Protein AF-A0A432GC52-F1 (afdb_monomer)

pLDDT: mean 83.39, std 7.88, range [61.56, 92.38]

Organism: NCBI:txid2024889

Mean predicted aligned error: 4.7 Å

Sequence (40 aa):
AQNLVNNPEGNFQLFRVGDAVASRNVHSAIYDSLRLCKDL

Solvent-accessible surface area (backbone atoms only — not comparable to full-atom values): 2819 Å² total; per-residue (Å²): 141,86,87,81,82,94,53,90,88,55,95,69,87,83,80,80,56,30,68,79,72,51,81,81,51,71,69,60,23,52,55,53,48,48,46,51,74,68,75,105

Radius of gyration: 11.58 Å; Cα contacts (8 Å, |Δi|>4): 20; chains: 1; bounding box: 20×18×29 Å

Structure (mmCIF, N/CA/C/O backbone):
data_AF-A0A432GC52-F1
#
_entry.id   AF-A0A432GC52-F1
#
loop_
_atom_site.group_PDB
_atom_site.id
_atom_site.type_symbol
_atom_site.label_atom_id
_atom_site.label_alt_id
_atom_site.label_comp_id
_atom_site.label_asym_id
_atom_site.label_entity_id
_atom_site.label_seq_id
_atom_site.pdbx_PDB_ins_code
_atom_site.Cartn_x
_atom_site.Cartn_y
_atom_site.Cartn_z
_atom_site.occupancy
_atom_site.B_iso_or_equiv
_atom_site.auth_seq_id
_atom_site.auth_comp_id
_atom_site.auth_asym_id
_atom_site.auth_atom_id
_atom_site.pdbx_PDB_model_num
ATOM 1 N N . ALA A 1 1 ? -5.745 -10.615 -6.135 1.00 66.25 1 ALA A N 1
ATOM 2 C CA . ALA A 1 1 ? -6.710 -10.883 -5.051 1.00 66.25 1 ALA A CA 1
ATOM 3 C C . ALA A 1 1 ? -6.150 -10.319 -3.746 1.00 66.25 1 ALA A C 1
ATOM 5 O O . ALA A 1 1 ? -5.018 -10.646 -3.409 1.00 66.25 1 ALA A O 1
ATOM 6 N N . GLN A 1 2 ? -6.890 -9.452 -3.054 1.00 72.31 2 GLN A N 1
ATOM 7 C CA . GLN A 1 2 ? -6.585 -8.957 -1.706 1.00 72.31 2 GLN A CA 1
ATOM 8 C C . GLN A 1 2 ? -7.798 -9.220 -0.815 1.00 72.31 2 GLN A C 1
ATOM 10 O O . GLN A 1 2 ? -8.910 -8.895 -1.206 1.00 72.31 2 GLN A O 1
ATOM 15 N N . ASN A 1 3 ? -7.557 -9.787 0.358 1.00 76.00 3 ASN A N 1
ATOM 16 C CA . ASN A 1 3 ? -8.139 -9.416 1.647 1.00 76.00 3 ASN A CA 1
ATOM 17 C C . ASN A 1 3 ? -7.465 -10.339 2.664 1.00 76.00 3 ASN A C 1
ATOM 19 O O . ASN A 1 3 ? -7.632 -11.547 2.526 1.00 76.00 3 ASN A O 1
ATOM 23 N N . LEU A 1 4 ? -6.681 -9.833 3.621 1.00 74.06 4 LEU A N 1
ATOM 24 C CA . LEU A 1 4 ? -6.180 -10.685 4.705 1.00 74.06 4 LEU A CA 1
ATOM 25 C C . LEU A 1 4 ? -6.098 -9.909 6.015 1.00 74.06 4 LEU A C 1
ATOM 27 O O . LEU A 1 4 ? -5.408 -8.897 6.110 1.00 74.06 4 LEU A O 1
ATOM 31 N N . VAL A 1 5 ? -6.858 -10.405 6.991 1.00 74.19 5 VAL A N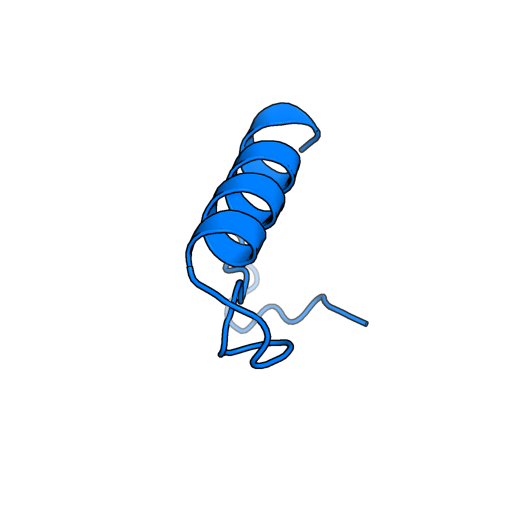 1
ATOM 32 C CA . VAL A 1 5 ? -7.104 -9.770 8.283 1.00 74.19 5 VAL A CA 1
ATOM 33 C C . VAL A 1 5 ? -6.432 -10.600 9.366 1.00 74.19 5 VAL A C 1
ATOM 35 O O . VAL A 1 5 ? -6.784 -11.754 9.594 1.00 74.19 5 VAL A O 1
ATOM 38 N N . ASN A 1 6 ? -5.447 -10.001 10.024 1.00 69.19 6 ASN A N 1
ATOM 39 C CA . ASN A 1 6 ? -4.551 -10.690 10.958 1.00 69.19 6 ASN A CA 1
ATOM 40 C C . ASN A 1 6 ? -4.954 -10.448 12.427 1.00 69.19 6 ASN A C 1
ATOM 42 O O . ASN A 1 6 ? -4.389 -11.051 13.332 1.00 69.19 6 ASN A O 1
ATOM 46 N N . ASN A 1 7 ? -5.920 -9.554 12.649 1.00 84.88 7 ASN A N 1
ATOM 47 C CA . ASN A 1 7 ? -6.546 -9.229 13.924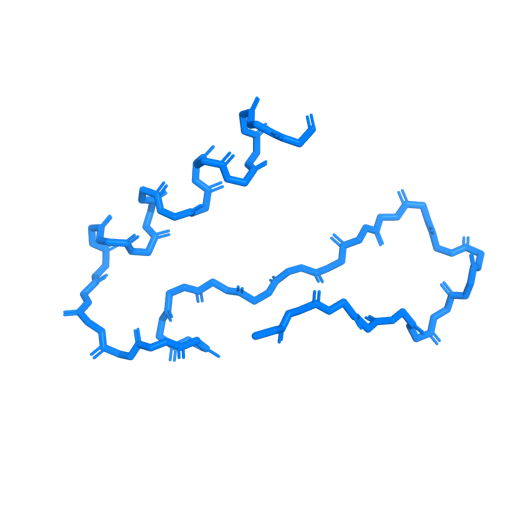 1.00 84.88 7 ASN A CA 1
ATOM 48 C C . ASN A 1 7 ? -8.015 -8.857 13.640 1.00 84.88 7 ASN A C 1
ATOM 50 O O . ASN A 1 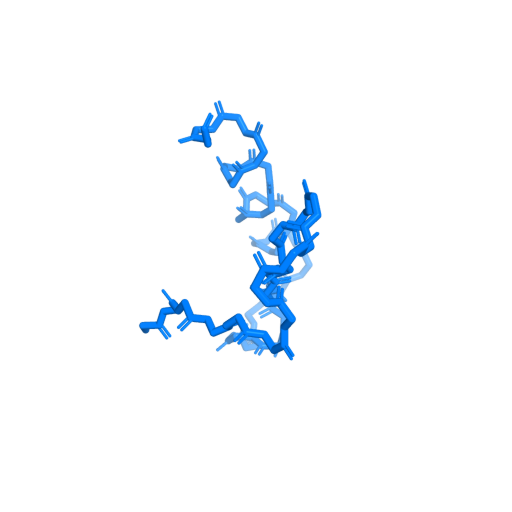7 ? -8.246 -7.783 13.079 1.00 84.88 7 ASN A O 1
ATOM 54 N N . PRO A 1 8 ? -8.987 -9.717 13.984 1.00 85.44 8 PRO A N 1
ATOM 55 C CA . PRO A 1 8 ? -10.403 -9.474 13.696 1.00 85.44 8 PRO A CA 1
ATOM 56 C C . PRO A 1 8 ? -10.971 -8.230 14.389 1.00 85.44 8 PRO A C 1
ATOM 58 O O . PRO A 1 8 ? -11.875 -7.602 13.854 1.00 85.44 8 PRO A O 1
ATOM 61 N N . GLU A 1 9 ? -10.399 -7.840 15.531 1.00 90.88 9 GLU A N 1
ATOM 62 C CA . GLU A 1 9 ? -10.808 -6.663 16.314 1.00 90.88 9 GLU A CA 1
ATOM 63 C C . GLU A 1 9 ? -10.146 -5.359 15.816 1.00 90.88 9 GLU A C 1
ATOM 65 O O . GLU A 1 9 ? -10.204 -4.315 16.465 1.00 90.88 9 GLU A O 1
ATOM 70 N N . GLY A 1 10 ? -9.421 -5.410 14.695 1.00 88.75 10 GLY A N 1
ATOM 71 C CA . GLY A 1 10 ? -8.742 -4.249 14.134 1.00 88.75 10 GLY A CA 1
ATOM 72 C C . GLY A 1 10 ? -9.720 -3.244 13.520 1.00 88.75 10 GLY A C 1
ATOM 73 O O . GLY A 1 10 ? -10.512 -3.592 12.654 1.00 88.75 10 GLY A O 1
ATOM 74 N N . ASN A 1 11 ? -9.593 -1.967 13.888 1.00 88.88 11 ASN A N 1
ATOM 75 C CA . ASN A 1 11 ? -10.432 -0.883 13.351 1.00 88.88 11 ASN A CA 1
ATOM 76 C C . ASN A 1 11 ? -10.042 -0.419 11.936 1.00 88.88 11 ASN A C 1
ATOM 78 O O . ASN A 1 11 ? -10.716 0.429 11.358 1.00 88.88 11 ASN A O 1
ATOM 82 N N . PHE A 1 12 ? -8.932 -0.923 11.391 1.00 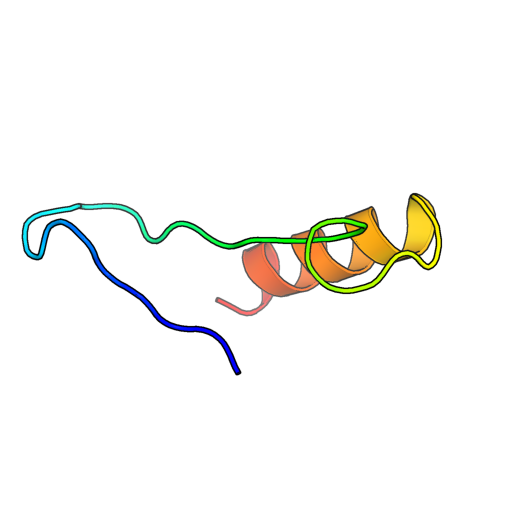86.75 12 PHE A N 1
ATOM 83 C CA . PHE A 1 12 ? -8.398 -0.489 10.104 1.00 86.75 12 PHE A CA 1
ATOM 84 C C . PHE A 1 12 ? -7.970 -1.684 9.261 1.00 86.75 12 PHE A C 1
ATOM 86 O O . PHE A 1 12 ? -7.331 -2.615 9.757 1.00 86.75 12 PHE A O 1
ATOM 93 N N . GLN A 1 13 ? -8.275 -1.619 7.965 1.00 87.44 13 GLN A N 1
ATOM 94 C CA . GLN A 1 13 ? -7.847 -2.609 6.987 1.00 87.44 13 GLN A CA 1
ATOM 95 C C . GLN A 1 13 ? -6.558 -2.149 6.304 1.00 87.44 13 GLN A C 1
ATOM 97 O O . GLN A 1 13 ? -6.460 -1.030 5.802 1.00 87.44 13 GLN A O 1
ATOM 102 N N . LEU A 1 14 ? -5.555 -3.024 6.291 1.00 88.75 14 LEU A N 1
ATOM 103 C CA . LEU A 1 14 ? -4.269 -2.748 5.661 1.00 88.75 14 LEU A CA 1
ATOM 104 C C . LEU A 1 14 ? -4.279 -3.227 4.213 1.00 88.75 14 LEU A C 1
ATOM 106 O O . LEU A 1 14 ? -4.562 -4.392 3.928 1.00 88.75 14 LEU A O 1
ATOM 110 N N . PHE A 1 15 ? -3.894 -2.334 3.306 1.00 88.94 15 PHE A N 1
ATOM 111 C CA . PHE A 1 15 ? -3.768 -2.628 1.887 1.00 88.94 15 PHE A CA 1
ATOM 112 C C . PHE A 1 15 ? -2.321 -2.484 1.436 1.00 88.94 15 PHE A C 1
ATOM 114 O O . PHE A 1 15 ? -1.585 -1.600 1.869 1.00 88.94 15 PHE A O 1
ATOM 121 N N . ARG A 1 16 ? -1.915 -3.378 0.535 1.00 88.75 16 ARG A N 1
ATOM 122 C CA . ARG A 1 16 ? -0.661 -3.247 -0.211 1.00 88.75 16 ARG A CA 1
ATOM 123 C C . ARG A 1 16 ? -0.956 -2.516 -1.511 1.00 88.75 16 ARG A C 1
ATOM 125 O O . ARG A 1 16 ? -1.962 -2.814 -2.146 1.00 88.75 16 ARG A O 1
ATOM 132 N N . VAL A 1 17 ? -0.070 -1.614 -1.909 1.00 88.00 17 VAL A N 1
ATOM 133 C CA . VAL A 1 17 ? -0.216 -0.781 -3.109 1.00 88.00 17 VAL A CA 1
ATOM 134 C C . VAL A 1 17 ? 1.122 -0.654 -3.834 1.00 88.00 17 VAL A C 1
ATOM 136 O O . VAL A 1 17 ? 2.181 -0.918 -3.258 1.00 88.00 17 VAL A O 1
ATOM 139 N N . GLY A 1 18 ? 1.082 -0.246 -5.103 1.00 86.50 18 GLY A N 1
ATOM 140 C CA . GLY A 1 18 ? 2.285 0.061 -5.880 1.00 86.50 18 GLY A CA 1
ATOM 141 C C . GLY A 1 18 ? 3.207 -1.139 -6.097 1.00 86.50 18 GLY A C 1
ATOM 142 O O . GLY A 1 18 ? 2.744 -2.238 -6.408 1.00 86.50 18 GLY A O 1
ATOM 143 N N . ASP A 1 19 ? 4.516 -0.937 -5.918 1.00 82.50 19 ASP A N 1
ATOM 144 C CA . ASP A 1 19 ? 5.542 -1.962 -6.167 1.00 82.50 19 ASP A CA 1
ATOM 145 C C . ASP A 1 19 ? 5.373 -3.220 -5.291 1.00 82.50 19 ASP A C 1
ATOM 147 O O . ASP A 1 19 ? 5.826 -4.297 -5.672 1.00 82.50 19 ASP A O 1
ATOM 151 N N . ALA A 1 20 ? 4.639 -3.128 -4.173 1.00 77.44 20 ALA A N 1
ATOM 152 C CA . ALA A 1 20 ? 4.270 -4.271 -3.330 1.00 77.44 20 ALA A CA 1
ATOM 153 C C . ALA A 1 20 ? 3.171 -5.177 -3.936 1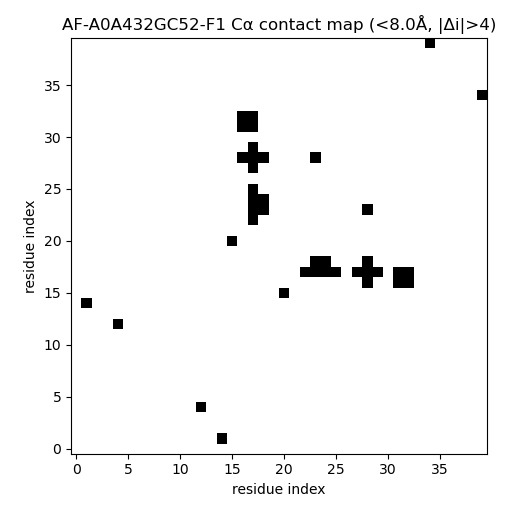.00 77.44 20 ALA A C 1
ATOM 155 O O . ALA A 1 20 ? 2.844 -6.221 -3.361 1.00 77.44 20 ALA A O 1
ATOM 156 N N . VAL A 1 21 ? 2.580 -4.773 -5.066 1.00 80.75 21 VAL A N 1
ATOM 157 C CA . VAL A 1 21 ? 1.533 -5.496 -5.810 1.00 80.75 21 VAL A CA 1
ATOM 158 C C . VAL A 1 21 ? 1.976 -5.768 -7.248 1.00 80.75 21 VAL A C 1
ATOM 160 O O . VAL A 1 21 ? 1.855 -6.896 -7.722 1.00 80.75 21 VAL A O 1
ATOM 163 N N . ALA A 1 22 ? 2.504 -4.756 -7.940 1.00 76.12 22 ALA A N 1
ATOM 164 C CA . ALA A 1 22 ? 3.095 -4.890 -9.267 1.00 76.12 22 ALA A CA 1
ATOM 165 C C . ALA A 1 22 ? 4.086 -3.747 -9.516 1.00 76.12 22 ALA A C 1
ATOM 167 O O . ALA A 1 22 ? 3.705 -2.579 -9.449 1.00 76.12 22 ALA A O 1
ATOM 168 N N . SER A 1 23 ? 5.339 -4.070 -9.851 1.00 77.19 23 SER A N 1
ATOM 169 C CA . SER A 1 23 ? 6.369 -3.045 -10.037 1.00 77.19 23 SER A CA 1
ATOM 170 C C . SER A 1 23 ? 6.239 -2.361 -11.401 1.00 77.19 23 SER A C 1
ATOM 172 O O .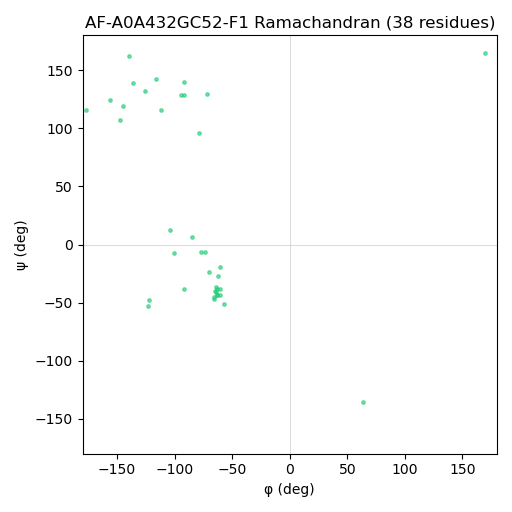 SER A 1 2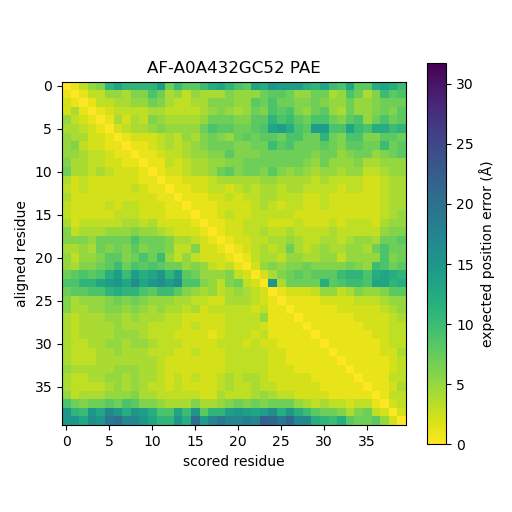3 ? 6.643 -2.911 -12.425 1.00 77.19 23 SER A O 1
ATOM 174 N N . ARG A 1 24 ? 5.558 -1.205 -11.430 1.00 75.44 24 ARG A N 1
ATOM 175 C CA . ARG A 1 24 ? 5.149 -0.504 -12.666 1.00 75.44 24 ARG A CA 1
ATOM 176 C C . ARG A 1 24 ? 5.663 0.938 -12.739 1.00 75.44 24 ARG A C 1
ATOM 178 O O . ARG A 1 24 ? 6.233 1.295 -13.764 1.00 75.44 24 ARG A O 1
ATOM 185 N N . ASN A 1 25 ? 5.417 1.767 -11.714 1.00 84.25 25 ASN A N 1
ATOM 186 C CA . ASN A 1 25 ? 6.001 3.104 -11.459 1.00 84.25 25 ASN A CA 1
ATOM 187 C C . ASN A 1 25 ? 5.251 3.832 -10.317 1.00 84.25 25 ASN A C 1
ATOM 189 O O . ASN A 1 25 ? 4.111 3.491 -9.988 1.00 84.25 25 ASN A O 1
ATOM 193 N N . VAL A 1 26 ? 5.858 4.898 -9.777 1.00 88.75 26 VAL A N 1
ATOM 194 C CA . VAL A 1 26 ? 5.312 5.699 -8.661 1.00 88.75 26 VAL A CA 1
ATOM 195 C C . VAL A 1 26 ? 3.965 6.364 -8.971 1.00 88.75 26 VAL A C 1
ATOM 197 O O . VAL A 1 26 ? 3.077 6.376 -8.124 1.00 88.75 26 VAL A O 1
ATOM 200 N N . HIS A 1 27 ? 3.762 6.859 -10.195 1.00 91.06 27 HIS A N 1
ATOM 201 C CA . HIS A 1 27 ? 2.508 7.514 -10.581 1.00 91.06 27 HIS A CA 1
ATOM 202 C C . HIS A 1 27 ? 1.335 6.533 -10.508 1.00 91.06 27 HIS A C 1
ATOM 204 O O . HIS A 1 27 ? 0.282 6.846 -9.957 1.00 91.06 27 HIS A O 1
ATOM 210 N N . SER A 1 28 ? 1.541 5.314 -11.006 1.00 89.25 28 SER A N 1
ATOM 211 C CA . SER A 1 28 ? 0.537 4.250 -10.956 1.00 89.25 28 SER A CA 1
ATOM 212 C C . SER A 1 28 ? 0.211 3.854 -9.514 1.00 89.25 28 SER A C 1
ATOM 214 O O . SER A 1 28 ? -0.957 3.647 -9.205 1.00 89.25 28 SER A O 1
ATOM 216 N N . ALA A 1 29 ? 1.208 3.818 -8.623 1.00 89.38 29 ALA A N 1
ATOM 217 C CA . ALA A 1 29 ? 1.013 3.526 -7.201 1.00 89.38 29 ALA A CA 1
ATOM 218 C C . ALA A 1 29 ? 0.166 4.593 -6.484 1.00 89.38 29 ALA A C 1
ATOM 220 O O . ALA A 1 29 ? -0.709 4.256 -5.682 1.00 89.38 29 ALA A O 1
ATOM 221 N N . ILE A 1 30 ? 0.391 5.874 -6.797 1.00 90.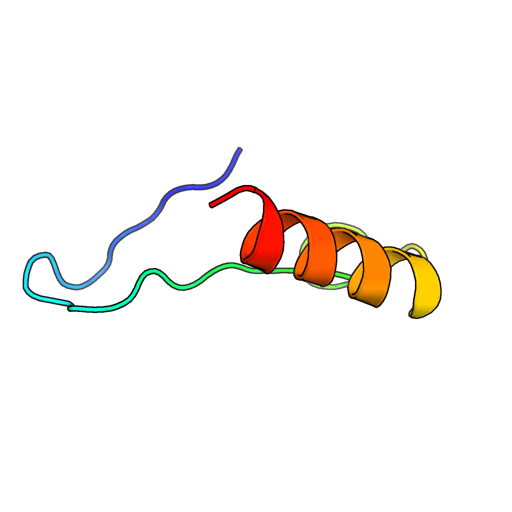44 30 ILE A N 1
ATOM 222 C CA . ILE A 1 30 ? -0.386 6.989 -6.237 1.00 90.44 30 ILE A CA 1
ATOM 223 C C . ILE A 1 30 ? -1.840 6.913 -6.708 1.00 90.44 30 ILE A C 1
ATOM 225 O O . ILE A 1 30 ? -2.753 7.009 -5.890 1.00 90.44 30 ILE A O 1
ATOM 229 N N . TYR A 1 31 ? -2.070 6.694 -8.006 1.00 90.06 31 TYR A N 1
ATOM 230 C CA . TYR A 1 31 ? -3.429 6.573 -8.538 1.00 90.06 31 TYR A CA 1
ATOM 231 C C . TYR A 1 31 ? -4.179 5.356 -7.988 1.00 90.06 31 TYR A C 1
ATOM 233 O O . TYR A 1 31 ? -5.380 5.448 -7.748 1.00 90.06 31 TYR A O 1
ATOM 241 N N . ASP A 1 32 ? -3.492 4.234 -7.781 1.00 87.25 32 ASP A N 1
ATOM 242 C CA . ASP A 1 32 ? -4.071 3.027 -7.181 1.00 87.25 32 ASP A CA 1
ATOM 243 C C . ASP A 1 32 ? -4.479 3.265 -5.716 1.00 87.25 32 ASP A C 1
ATOM 245 O O . ASP A 1 32 ? -5.608 2.984 -5.322 1.00 87.25 32 ASP A O 1
ATOM 249 N N . SER A 1 33 ? -3.605 3.911 -4.938 1.00 90.06 33 SER A N 1
ATOM 250 C CA . SER A 1 33 ? -3.879 4.271 -3.537 1.00 90.06 33 SER A CA 1
ATOM 251 C C . SER A 1 33 ? -5.022 5.279 -3.407 1.00 90.06 33 SER A C 1
ATOM 253 O O . SER A 1 33 ? -5.863 5.159 -2.522 1.00 90.06 33 SER A O 1
ATOM 255 N N . LEU A 1 34 ? -5.080 6.268 -4.304 1.00 92.38 34 LEU A N 1
ATOM 256 C CA . LEU A 1 34 ? -6.154 7.258 -4.317 1.00 92.38 34 LEU A CA 1
ATOM 257 C C . LEU A 1 34 ? -7.513 6.610 -4.590 1.00 92.38 34 LEU A C 1
ATOM 259 O O . LEU A 1 34 ? -8.489 6.956 -3.931 1.00 92.38 34 LEU A O 1
ATOM 263 N N . ARG A 1 35 ? -7.577 5.686 -5.555 1.00 89.31 35 ARG A N 1
ATOM 264 C CA . ARG A 1 35 ? -8.808 4.940 -5.852 1.00 89.31 35 ARG A CA 1
ATOM 265 C C . ARG A 1 35 ? -9.266 4.148 -4.641 1.00 89.31 35 ARG A C 1
ATOM 267 O O . ARG A 1 35 ? -10.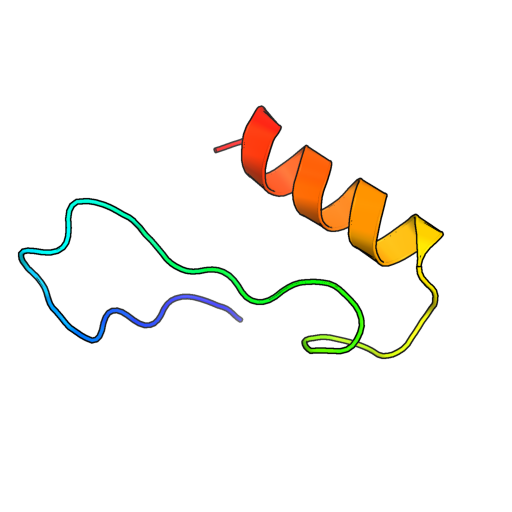433 4.230 -4.297 1.00 89.31 35 ARG A O 1
ATOM 274 N N . LEU A 1 36 ? -8.343 3.482 -3.948 1.00 88.19 36 LEU A N 1
ATOM 275 C CA . LEU A 1 36 ? -8.652 2.799 -2.699 1.00 88.19 36 LEU A CA 1
ATOM 276 C C . LEU A 1 36 ? -9.253 3.770 -1.668 1.00 88.19 36 LEU A C 1
ATOM 278 O O . LEU A 1 36 ? -10.332 3.525 -1.167 1.00 88.19 36 LEU A O 1
ATOM 282 N N . CYS A 1 37 ? -8.635 4.920 -1.402 1.00 88.44 37 CYS A N 1
ATOM 283 C CA . CYS A 1 37 ? -9.153 5.855 -0.393 1.00 88.44 37 CYS A CA 1
ATOM 284 C C . CYS A 1 37 ? -10.460 6.567 -0.778 1.00 88.44 37 CYS A C 1
ATOM 286 O O . CYS A 1 37 ? -11.157 7.073 0.098 1.00 88.44 37 CYS A O 1
ATOM 288 N N . LYS A 1 38 ? -10.748 6.690 -2.075 1.00 90.00 38 LYS A N 1
ATOM 289 C CA . LYS A 1 38 ? -11.928 7.397 -2.583 1.00 90.00 38 LYS A CA 1
ATOM 290 C C . LYS A 1 38 ? -13.124 6.465 -2.774 1.00 90.00 38 LYS A C 1
ATOM 292 O O . LYS A 1 38 ? -14.253 6.888 -2.550 1.00 90.00 38 LYS A O 1
ATOM 297 N N . ASP A 1 39 ? -12.860 5.251 -3.244 1.00 70.00 39 ASP A N 1
ATOM 298 C CA . ASP A 1 39 ? -13.873 4.284 -3.661 1.00 70.00 39 ASP A CA 1
ATOM 299 C C . ASP A 1 39 ? -14.065 3.153 -2.611 1.00 70.00 39 ASP A C 1
ATOM 301 O O . ASP A 1 39 ? -14.696 2.143 -2.930 1.00 70.00 39 ASP A O 1
ATOM 305 N N . LEU A 1 40 ? -13.520 3.312 -1.387 1.00 61.56 40 LEU A N 1
ATOM 306 C CA . LEU A 1 40 ? -13.776 2.478 -0.192 1.00 61.56 40 LEU A CA 1
ATOM 307 C C . LEU A 1 40 ? -15.097 2.835 0.505 1.00 61.56 40 LEU A C 1
ATOM 309 O O . LEU A 1 40 ? -15.404 4.042 0.625 1.00 61.56 40 LEU A O 1
#

Secondary structure (DSSP, 8-state):
-----S-TT-SS-----GGGT--S-HHHHHHHHHHHHHH-

Foldseek 3Di:
DDDDDPDPPDPDGDDDFEVSVPPDDDVRRVVRVVCVVPVD